Protein AF-A0A2A7N8K5-F1 (afdb_monomer_lite)

Organism: Mycolicibacterium agri (NCBI:txid36811)

Secondary structure (DSSP, 8-state):
----TTSSHHHHHHHHHHHHHHSTTGGGTSPPTT-B-TTSPBPPEEETTEEEEE-TTS-EEEEETTEEEEEETTTEEEEEETTEEEEEETTEEEEEE--

Sequence (99 aa):
MTVKVKTLPPLFFAGAAATAIALAPAAAAEPAPPCVNPDGTACEVAGPGGASGEVPGGVQGGAGPGGAAGSLPGGVFGEAGPGGASGCVPGFCTTIPAP

Foldseek 3Di:
DDDDPPPPVVVVVVVVVVVCVVCVVVVQADDDDQCADPVRHGAWDQHQQWIWHDDVQAKTWIAGQQWIWIDGPQQWIKIQGQQFIWIDHVPDIDTDGHD

Radius of gyration: 23.18 Å; chains: 1; bounding box: 46×47×70 Å

Structure (mmCIF, N/CA/C/O backbone):
data_AF-A0A2A7N8K5-F1
#
_entry.id   AF-A0A2A7N8K5-F1
#
loop_
_atom_site.group_PDB
_atom_site.id
_atom_site.type_symbol
_atom_site.label_atom_id
_atom_site.label_alt_id
_atom_site.label_comp_id
_atom_site.label_asym_id
_atom_site.label_entity_id
_atom_site.label_seq_id
_atom_site.pdbx_PDB_ins_code
_atom_site.Cartn_x
_atom_site.Cartn_y
_atom_site.Cartn_z
_atom_site.occupancy
_atom_site.B_iso_or_equiv
_atom_site.auth_seq_id
_atom_site.auth_comp_id
_atom_site.auth_asym_id
_atom_site.auth_atom_id
_atom_site.pdbx_PDB_model_num
ATOM 1 N N . MET A 1 1 ? -30.678 36.258 49.119 1.00 40.22 1 MET A N 1
ATOM 2 C CA . MET A 1 1 ? -29.467 36.328 48.276 1.00 40.22 1 MET A CA 1
ATOM 3 C C . MET A 1 1 ? -29.838 35.827 46.890 1.00 40.22 1 MET A C 1
ATOM 5 O O . MET A 1 1 ? -30.042 34.637 46.705 1.00 40.22 1 MET A O 1
ATOM 9 N N . THR A 1 2 ? -30.043 36.751 45.955 1.00 42.97 2 THR A N 1
ATOM 10 C CA . THR A 1 2 ? -30.529 36.477 44.596 1.00 42.97 2 THR A CA 1
ATOM 11 C C . THR A 1 2 ? -29.327 36.317 43.676 1.00 42.97 2 THR A C 1
ATOM 13 O O . THR A 1 2 ? -28.841 37.295 43.109 1.00 42.97 2 THR A O 1
ATOM 16 N N . VAL A 1 3 ? -28.799 35.096 43.572 1.00 48.72 3 VAL A N 1
ATOM 17 C CA . VAL A 1 3 ? -27.738 34.799 42.603 1.00 48.72 3 VAL A CA 1
ATOM 18 C C . VAL A 1 3 ? -28.380 34.688 41.224 1.00 48.72 3 VAL A C 1
ATOM 20 O O . VAL A 1 3 ? -29.337 33.954 41.000 1.00 48.72 3 VAL A O 1
ATOM 23 N N . LYS A 1 4 ? -27.876 35.518 40.319 1.00 49.78 4 LYS A N 1
ATOM 24 C CA . LYS A 1 4 ? -28.356 35.780 38.967 1.00 49.78 4 LYS A CA 1
ATOM 25 C C . LYS A 1 4 ? -28.349 34.487 38.131 1.00 49.78 4 LYS A C 1
ATOM 27 O O . LYS A 1 4 ? -27.322 34.098 37.585 1.00 49.78 4 LYS A O 1
ATOM 32 N N . VAL A 1 5 ? -29.511 33.849 37.988 1.00 52.19 5 VAL A N 1
ATOM 33 C CA . VAL A 1 5 ? -29.771 32.687 37.110 1.00 52.19 5 VAL A CA 1
ATOM 34 C C . VAL A 1 5 ? -29.811 33.129 35.635 1.00 52.19 5 VAL A C 1
ATOM 36 O O . VAL A 1 5 ? -30.830 33.031 34.961 1.00 52.19 5 VAL A O 1
ATOM 39 N N . LYS A 1 6 ? -28.728 33.733 35.130 1.00 53.38 6 LYS A N 1
ATOM 40 C CA . LYS A 1 6 ? -28.635 34.196 33.729 1.00 53.38 6 LYS A CA 1
ATOM 41 C C . LYS A 1 6 ? -27.331 33.821 33.018 1.00 53.38 6 LYS A C 1
ATOM 43 O O . LYS A 1 6 ? -27.198 34.104 31.836 1.00 53.38 6 LYS A O 1
ATOM 48 N N . THR A 1 7 ? -26.421 33.125 33.700 1.00 54.22 7 THR A N 1
ATOM 49 C CA . THR A 1 7 ? -25.078 32.794 33.175 1.00 54.22 7 THR A CA 1
ATOM 50 C C . THR A 1 7 ? -24.797 31.284 33.148 1.00 54.22 7 THR A C 1
ATOM 52 O O . THR A 1 7 ? -23.681 30.865 32.874 1.00 54.22 7 THR A O 1
ATOM 55 N N . LEU A 1 8 ? -25.803 30.444 33.409 1.00 52.50 8 LEU A N 1
ATOM 56 C CA . LEU A 1 8 ? -25.673 28.981 33.382 1.00 52.50 8 LEU A CA 1
ATOM 57 C C . LEU A 1 8 ? -25.695 28.327 31.972 1.00 52.50 8 LEU A C 1
ATOM 59 O O . LEU A 1 8 ? -25.041 27.300 31.815 1.00 52.50 8 LEU A O 1
ATOM 63 N N . PRO A 1 9 ? -26.350 28.881 30.923 1.00 54.38 9 PRO A N 1
ATOM 64 C CA . PRO A 1 9 ? -26.372 28.251 29.594 1.00 54.38 9 PRO A CA 1
ATOM 65 C C . PRO A 1 9 ? -25.010 28.069 28.884 1.00 54.38 9 PRO A C 1
ATOM 67 O O . PRO A 1 9 ? -24.818 27.022 28.268 1.00 54.38 9 PRO A O 1
ATOM 70 N N . PRO A 1 10 ? -24.045 29.016 28.933 1.00 53.59 10 PRO A N 1
ATOM 71 C CA . PRO A 1 10 ? -22.826 28.901 28.129 1.00 53.59 10 PRO A CA 1
ATOM 72 C C . PRO A 1 10 ? -21.845 27.847 28.662 1.00 53.59 10 PRO A C 1
ATOM 74 O O . PRO A 1 10 ? -21.056 27.305 27.891 1.00 53.59 10 PRO A O 1
ATOM 77 N N . LEU A 1 11 ? -21.913 27.509 29.955 1.00 54.03 11 LEU A N 1
ATOM 78 C CA . LEU A 1 11 ? -21.044 26.494 30.561 1.00 54.03 11 LEU A CA 1
ATOM 79 C C . LEU A 1 11 ? -21.387 25.073 30.089 1.00 54.03 11 LEU A C 1
ATOM 81 O O . LEU A 1 11 ? -20.484 24.258 29.920 1.00 54.03 11 LEU A O 1
ATOM 85 N N . PHE A 1 12 ? -22.659 24.790 29.794 1.00 56.53 12 PHE A N 1
ATOM 86 C CA . PHE A 1 12 ? -23.067 23.484 29.264 1.00 56.53 12 PHE A CA 1
ATOM 87 C C . PHE A 1 12 ? -22.680 23.294 27.789 1.00 56.53 12 PHE A C 1
ATOM 89 O O . PHE A 1 12 ? -22.279 22.198 27.404 1.00 56.53 12 PHE A O 1
ATOM 96 N N . PHE A 1 13 ? -22.719 24.355 26.974 1.00 54.94 13 PHE A N 1
ATOM 97 C CA . PHE A 1 13 ? -22.298 24.287 25.567 1.00 54.94 13 PHE A CA 1
ATOM 98 C C . PHE A 1 13 ? -20.772 24.186 25.401 1.00 54.94 13 PHE A C 1
ATOM 100 O O . PHE A 1 13 ? -20.296 23.476 24.516 1.00 54.94 13 PHE A O 1
ATOM 107 N N . ALA A 1 14 ? -19.994 24.829 26.279 1.00 49.69 14 ALA A N 1
ATOM 108 C CA . ALA A 1 14 ? -18.533 24.713 26.277 1.00 49.69 14 ALA A CA 1
ATOM 109 C C . ALA A 1 14 ? -18.048 23.314 26.708 1.00 49.69 14 ALA A C 1
ATOM 111 O O . ALA A 1 14 ? -17.075 22.802 26.156 1.00 49.69 14 ALA A O 1
ATOM 112 N N . GLY A 1 15 ? -18.752 22.666 27.645 1.00 51.56 15 GLY A N 1
ATOM 113 C CA . GLY A 1 15 ? -18.438 21.300 28.079 1.00 51.56 15 GLY A CA 1
ATOM 114 C C . GLY A 1 15 ? -18.609 20.249 26.974 1.00 51.56 15 GLY A C 1
ATOM 115 O O . GLY A 1 15 ? -17.794 19.336 26.874 1.00 51.56 15 GLY A O 1
ATOM 116 N N . ALA A 1 16 ? -19.613 20.408 26.104 1.00 49.34 16 ALA A N 1
ATOM 117 C CA . ALA A 1 16 ? -19.870 19.490 24.989 1.00 49.34 16 ALA A CA 1
ATOM 118 C C . ALA A 1 16 ? -18.843 19.613 23.846 1.00 49.34 16 ALA A C 1
ATOM 120 O O . ALA A 1 16 ? -18.498 18.623 23.206 1.00 49.34 16 ALA A O 1
ATOM 121 N N . ALA A 1 17 ? -18.315 20.816 23.598 1.00 46.28 17 ALA A N 1
ATOM 122 C CA . ALA A 1 17 ? -17.281 21.022 22.582 1.00 46.28 17 ALA A CA 1
ATOM 123 C C . ALA A 1 17 ? -15.914 20.459 23.017 1.00 46.28 17 ALA A C 1
ATOM 125 O O . ALA A 1 17 ? -15.158 19.949 22.192 1.00 46.28 17 ALA A O 1
ATOM 126 N N . ALA A 1 18 ? -15.608 20.507 24.318 1.00 45.09 18 ALA A N 1
ATOM 127 C CA . ALA A 1 18 ? -14.352 19.991 24.856 1.00 45.09 18 ALA A CA 1
ATOM 128 C C . ALA A 1 18 ? -14.266 18.457 24.785 1.00 45.09 18 ALA A C 1
ATOM 130 O O . ALA A 1 18 ? -13.205 17.922 24.466 1.00 45.09 18 ALA A O 1
ATOM 131 N N . THR A 1 19 ? -15.373 17.741 25.013 1.00 51.88 19 THR A N 1
ATOM 132 C CA . THR A 1 19 ? -15.397 16.280 24.843 1.00 51.88 19 THR A CA 1
ATOM 133 C C . THR A 1 19 ? -15.358 15.878 23.372 1.00 51.88 19 THR A C 1
ATOM 135 O O . THR A 1 19 ? -14.706 14.892 23.053 1.00 51.88 19 THR A O 1
ATOM 138 N N . ALA A 1 20 ? -15.941 16.663 22.459 1.00 50.12 20 ALA A N 1
ATOM 139 C CA . ALA A 1 20 ? -15.831 16.407 21.022 1.00 50.12 20 ALA A CA 1
ATOM 140 C C . ALA A 1 20 ? -14.379 16.487 20.513 1.00 50.12 20 ALA A C 1
ATOM 142 O O . ALA A 1 20 ? -13.990 15.673 19.688 1.00 50.12 20 ALA A O 1
ATOM 143 N N . ILE A 1 21 ? -13.558 17.411 21.031 1.00 53.47 21 ILE A N 1
ATOM 144 C CA . ILE A 1 21 ? -12.134 17.525 20.655 1.00 53.47 21 ILE A CA 1
ATOM 145 C C . ILE A 1 21 ? -11.273 16.494 21.403 1.00 53.47 21 ILE A C 1
ATOM 147 O O . ILE A 1 21 ? -10.307 15.989 20.841 1.00 53.47 21 ILE A O 1
ATOM 151 N N . ALA A 1 22 ? -11.628 16.135 22.641 1.00 48.81 22 ALA A N 1
ATOM 152 C CA . ALA A 1 22 ? -10.910 15.115 23.411 1.00 48.81 22 ALA A CA 1
ATOM 153 C C . ALA A 1 22 ? -11.175 13.679 22.917 1.00 48.81 22 ALA A C 1
ATOM 155 O O . ALA A 1 22 ? -10.300 12.827 23.030 1.00 48.81 22 ALA A O 1
ATOM 156 N N . LEU A 1 23 ? -12.356 13.420 22.345 1.00 48.62 23 LEU A N 1
ATOM 157 C CA . LEU A 1 23 ? -12.713 12.152 21.699 1.00 48.62 23 LEU A CA 1
ATOM 158 C C . LEU A 1 23 ? -12.527 12.181 20.177 1.00 48.62 23 LEU A C 1
ATOM 160 O O . LEU A 1 23 ? -12.661 11.139 19.550 1.00 48.62 23 LEU A O 1
ATOM 164 N N . ALA A 1 24 ? -12.181 13.318 19.566 1.00 44.50 24 ALA A N 1
ATOM 165 C CA . ALA A 1 24 ? -11.854 13.368 18.139 1.00 44.50 24 ALA A CA 1
ATOM 166 C C . ALA A 1 24 ? -10.698 12.423 17.745 1.00 44.50 24 ALA A C 1
ATOM 168 O O . ALA A 1 24 ? -10.810 11.790 16.697 1.00 44.50 24 ALA A O 1
ATOM 169 N N . PRO A 1 25 ? -9.626 12.251 18.553 1.00 43.75 25 PRO A N 1
ATOM 170 C CA . PRO A 1 25 ? -8.604 11.252 18.261 1.00 43.75 25 PRO A CA 1
ATOM 171 C C . PRO A 1 25 ? -9.134 9.828 18.451 1.00 43.75 25 PRO A C 1
ATOM 173 O O . PRO A 1 25 ? -8.809 8.960 17.653 1.00 43.75 25 PRO A O 1
ATOM 176 N N . ALA A 1 26 ? -9.980 9.599 19.462 1.00 45.41 26 ALA A N 1
ATOM 177 C CA . ALA A 1 26 ? -10.564 8.287 19.745 1.00 45.41 26 ALA A CA 1
ATOM 178 C C . ALA A 1 26 ? -11.571 7.849 18.664 1.00 45.41 26 ALA A C 1
ATOM 180 O O . ALA A 1 26 ? -11.639 6.688 18.279 1.00 45.41 26 ALA A O 1
ATOM 181 N N . ALA A 1 27 ? -12.290 8.798 18.063 1.00 44.12 27 ALA A N 1
ATOM 182 C CA . ALA A 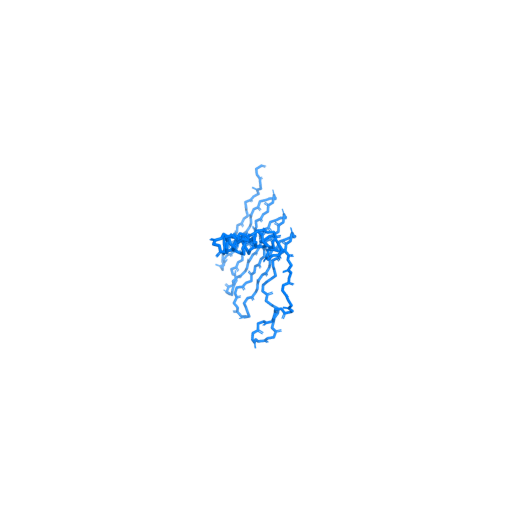1 27 ? -13.148 8.555 16.905 1.00 44.12 27 ALA A CA 1
ATOM 183 C C . ALA A 1 27 ? -12.360 8.262 15.611 1.00 44.12 27 ALA A C 1
ATOM 185 O O . ALA A 1 27 ? -12.947 7.795 14.638 1.00 44.12 27 ALA A O 1
ATOM 186 N N . ALA A 1 28 ? -11.049 8.526 15.594 1.00 48.88 28 ALA A N 1
ATOM 187 C CA . ALA A 1 28 ? -10.146 8.194 14.494 1.00 48.88 28 ALA A CA 1
ATOM 188 C C . ALA A 1 28 ? -9.201 7.015 14.816 1.00 48.88 28 ALA A C 1
ATOM 190 O O . ALA A 1 28 ? -8.387 6.656 13.965 1.00 48.88 28 ALA A O 1
ATOM 191 N N . ALA A 1 29 ? -9.276 6.429 16.020 1.00 44.91 29 ALA A N 1
ATOM 192 C CA . ALA A 1 29 ? -8.319 5.422 16.487 1.00 44.91 29 ALA A CA 1
ATOM 193 C C . ALA A 1 29 ? -8.933 4.203 17.200 1.00 44.91 29 ALA A C 1
ATOM 195 O O . ALA A 1 29 ? -8.261 3.173 17.272 1.00 44.91 29 ALA A O 1
ATOM 196 N N . GLU A 1 30 ? -10.177 4.257 17.679 1.00 43.38 30 GLU A N 1
ATOM 197 C CA . GLU A 1 30 ? -10.870 3.072 18.182 1.00 43.38 30 GLU A CA 1
ATOM 198 C C . GLU A 1 30 ? -11.720 2.435 17.071 1.00 43.38 30 GLU A C 1
ATOM 200 O O . GLU A 1 30 ? -12.641 3.077 16.557 1.00 43.38 30 GLU A O 1
ATOM 205 N N . PRO A 1 31 ? -11.479 1.157 16.716 1.00 50.94 31 PRO A N 1
ATOM 206 C CA . PRO A 1 31 ? -12.440 0.380 15.951 1.00 50.94 31 PRO A CA 1
ATOM 207 C C . PRO A 1 31 ? -13.789 0.431 16.674 1.00 50.94 31 PRO A C 1
ATOM 209 O O . PRO A 1 31 ? -13.918 -0.019 17.816 1.00 50.94 31 PRO A O 1
ATOM 212 N N . ALA A 1 32 ? -14.791 1.015 16.021 1.00 52.72 32 ALA A N 1
ATOM 213 C CA . ALA A 1 32 ? -16.174 0.931 16.461 1.00 52.72 32 ALA A CA 1
ATOM 214 C C . ALA A 1 32 ? -16.573 -0.558 16.647 1.00 52.72 32 ALA A C 1
ATOM 216 O O . ALA A 1 32 ? -15.986 -1.426 15.994 1.00 52.72 32 ALA A O 1
ATOM 217 N N . PRO A 1 33 ? -17.545 -0.881 17.532 1.00 57.34 33 PRO A N 1
ATOM 218 C CA . PRO A 1 33 ? -18.088 -2.242 17.720 1.00 57.34 33 PRO A CA 1
ATOM 219 C C . PRO A 1 33 ? -18.331 -2.940 16.374 1.00 57.34 33 PRO A C 1
ATOM 221 O O . PRO A 1 33 ? -18.645 -2.226 15.424 1.00 57.34 33 PRO A O 1
ATOM 224 N N . PRO A 1 34 ? -18.205 -4.287 16.283 1.00 64.75 34 PRO A N 1
ATOM 225 C CA . PRO A 1 34 ? -17.869 -5.007 15.051 1.00 64.75 34 PRO A CA 1
ATOM 226 C C . PRO A 1 34 ? -18.639 -4.447 13.863 1.00 64.75 34 PRO A C 1
ATOM 228 O O . PRO A 1 34 ? -19.835 -4.692 13.700 1.00 64.75 34 PRO A O 1
ATOM 231 N N . CYS A 1 35 ? -17.947 -3.625 13.083 1.00 64.06 35 CYS A N 1
ATOM 232 C CA . CYS A 1 35 ? -18.482 -3.033 11.884 1.00 64.06 35 CYS A CA 1
ATOM 233 C C . CYS A 1 35 ? -18.492 -4.148 10.837 1.00 64.06 35 CYS A C 1
ATOM 235 O O . CYS A 1 35 ? -17.453 -4.607 10.366 1.00 64.06 35 CYS A O 1
ATOM 237 N N . VAL A 1 36 ? -19.685 -4.670 10.578 1.00 70.62 36 VAL A N 1
ATOM 238 C CA . VAL A 1 36 ? -19.949 -5.670 9.546 1.00 70.62 36 VAL A CA 1
ATOM 239 C C . VAL A 1 36 ? -20.792 -5.006 8.474 1.00 70.62 36 VAL A C 1
ATOM 241 O O . VAL A 1 36 ? -21.831 -4.406 8.766 1.00 70.62 36 VAL A O 1
ATOM 244 N N . ASN A 1 37 ? -20.337 -5.122 7.232 1.00 60.22 37 ASN A N 1
ATOM 245 C CA . ASN A 1 37 ? -21.116 -4.775 6.058 1.00 60.22 37 ASN A CA 1
ATOM 246 C C . ASN A 1 37 ? -22.414 -5.614 6.042 1.00 60.22 37 ASN A C 1
ATOM 248 O O . ASN A 1 37 ? -22.476 -6.690 6.646 1.00 60.22 37 ASN A O 1
ATOM 252 N N . PRO A 1 38 ? -23.478 -5.164 5.351 1.00 62.88 38 PRO A N 1
ATOM 253 C CA . PRO A 1 38 ? -24.760 -5.878 5.293 1.00 62.88 38 PRO A CA 1
ATOM 254 C C . PRO A 1 38 ? -24.677 -7.295 4.693 1.00 62.88 38 PRO A C 1
ATOM 256 O O . PRO A 1 38 ? -25.622 -8.069 4.823 1.00 62.88 38 PRO A O 1
ATOM 259 N N . ASP A 1 39 ? -23.567 -7.640 4.045 1.00 61.12 39 ASP A N 1
ATOM 260 C CA . ASP A 1 39 ? -23.257 -8.964 3.503 1.00 61.12 39 ASP A CA 1
ATOM 261 C C . ASP A 1 39 ? -22.446 -9.860 4.466 1.00 61.12 39 ASP A C 1
ATOM 263 O O . ASP A 1 39 ? -22.131 -11.001 4.131 1.00 61.12 39 ASP A O 1
ATOM 267 N N . GLY A 1 40 ? -22.124 -9.370 5.668 1.00 63.28 40 GLY A N 1
ATOM 268 C CA . GLY A 1 40 ? -21.373 -10.091 6.695 1.00 63.28 40 GLY A CA 1
ATOM 269 C C . GLY A 1 40 ? -19.849 -9.978 6.587 1.00 63.28 40 GLY A C 1
ATOM 270 O O . GLY A 1 40 ? -19.155 -10.566 7.418 1.00 63.28 40 GLY A O 1
ATOM 271 N N . THR A 1 41 ? -19.316 -9.233 5.613 1.00 67.94 41 THR A N 1
ATOM 272 C CA . THR A 1 41 ? -17.875 -8.935 5.539 1.00 67.94 41 THR A CA 1
ATOM 273 C C . THR A 1 41 ? -17.478 -7.868 6.562 1.00 67.94 41 THR A C 1
ATOM 275 O O . THR A 1 41 ? -18.314 -7.079 7.005 1.00 67.94 41 THR A O 1
ATOM 278 N N . ALA A 1 42 ? -16.211 -7.846 6.984 1.00 66.88 42 ALA A N 1
ATOM 279 C CA . ALA A 1 42 ? -15.719 -6.801 7.883 1.00 66.88 42 ALA A CA 1
ATOM 280 C C . ALA A 1 42 ? -15.739 -5.439 7.167 1.00 66.88 42 ALA A C 1
ATOM 282 O O . ALA A 1 42 ? -15.341 -5.350 6.007 1.00 66.88 42 ALA A O 1
ATOM 283 N N . CYS A 1 43 ? -16.188 -4.377 7.841 1.00 65.38 43 CYS A N 1
ATOM 284 C CA . CYS A 1 43 ? -16.057 -3.024 7.300 1.00 65.38 43 CYS A CA 1
ATOM 285 C C . CYS A 1 4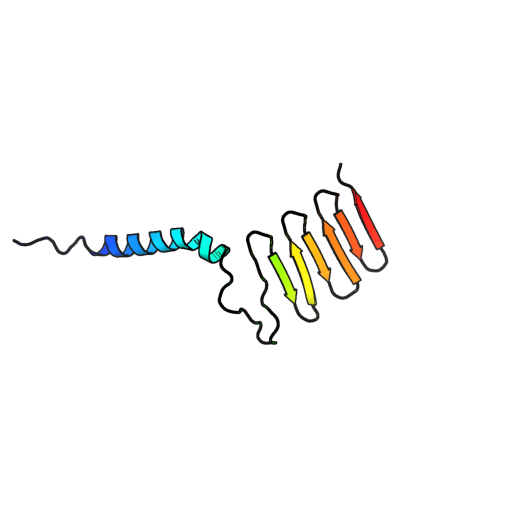3 ? -14.583 -2.616 7.215 1.00 65.38 43 CYS A C 1
ATOM 287 O O . CYS A 1 43 ? -13.731 -3.154 7.928 1.00 65.38 43 CYS A O 1
ATOM 289 N N . GLU A 1 44 ? -14.303 -1.625 6.367 1.00 69.88 44 GLU A N 1
ATOM 290 C CA . GLU A 1 44 ? -12.959 -1.080 6.209 1.00 69.88 44 GLU A CA 1
ATOM 291 C C . GLU A 1 44 ? -12.388 -0.641 7.564 1.00 69.88 44 GLU A C 1
ATOM 293 O O . GLU A 1 44 ? -13.004 0.117 8.319 1.00 69.88 44 GLU A O 1
ATOM 298 N N . VAL A 1 45 ? -11.198 -1.144 7.881 1.00 72.50 45 VAL A N 1
ATOM 299 C CA . VAL A 1 45 ? -10.543 -0.914 9.167 1.00 72.50 45 VAL A CA 1
ATOM 300 C C . VAL A 1 45 ? -9.472 0.137 8.958 1.00 72.50 45 VAL A C 1
ATOM 302 O O . VAL A 1 45 ? -8.570 -0.066 8.151 1.00 72.50 45 VAL A O 1
ATOM 305 N N . ALA A 1 46 ? -9.549 1.242 9.697 1.00 76.88 46 ALA A N 1
ATOM 306 C CA . ALA A 1 46 ? -8.488 2.236 9.795 1.00 76.88 46 ALA A CA 1
ATOM 307 C C . ALA A 1 46 ? -7.960 2.275 11.232 1.00 76.88 46 ALA A C 1
ATOM 309 O O . ALA A 1 46 ? -8.734 2.317 12.188 1.00 76.88 46 ALA A O 1
ATOM 310 N N . GLY A 1 47 ? -6.639 2.251 11.387 1.00 78.69 47 GLY A N 1
ATOM 311 C CA . GLY A 1 47 ? -5.970 2.328 12.679 1.00 78.69 47 GLY A CA 1
ATOM 312 C C . GLY A 1 47 ? -4.554 2.901 12.573 1.00 78.69 47 GLY A C 1
ATOM 313 O O . GLY A 1 47 ? -4.093 3.248 11.484 1.00 78.69 47 GLY A O 1
ATOM 314 N N . PRO A 1 48 ? -3.815 2.978 13.694 1.00 72.25 48 PRO A N 1
ATOM 315 C CA . PRO A 1 48 ? -2.483 3.593 13.732 1.00 72.25 48 PRO A CA 1
ATOM 316 C C . PRO A 1 48 ? -1.460 2.932 12.796 1.00 72.25 48 PRO A C 1
ATOM 318 O O . PRO A 1 48 ? -0.494 3.566 12.380 1.00 72.25 48 PRO A O 1
ATOM 321 N N . GLY A 1 49 ? -1.665 1.651 12.477 1.00 84.25 49 GLY A N 1
ATOM 322 C CA . GLY A 1 49 ? -0.826 0.876 11.563 1.00 84.25 49 GLY A CA 1
ATOM 323 C C . GLY A 1 49 ? -1.218 0.980 10.088 1.00 84.25 49 GLY A C 1
ATOM 324 O O . GLY A 1 49 ? -0.537 0.380 9.259 1.00 84.25 49 GLY A O 1
ATOM 325 N N . GLY A 1 50 ? -2.285 1.711 9.751 1.00 84.50 50 GLY A N 1
ATOM 326 C CA . GLY A 1 50 ? -2.794 1.816 8.388 1.00 84.50 50 GLY A CA 1
ATOM 327 C C . GLY A 1 50 ? -4.299 1.587 8.261 1.00 84.50 50 GLY A C 1
ATOM 328 O O . GLY A 1 50 ? -4.999 1.375 9.250 1.00 84.50 50 GLY A O 1
ATOM 329 N N . ALA A 1 51 ? -4.782 1.629 7.023 1.00 87.50 51 ALA A N 1
ATOM 330 C CA . ALA A 1 51 ? -6.158 1.342 6.659 1.00 87.50 51 ALA A CA 1
ATOM 331 C C . ALA A 1 51 ? -6.236 0.252 5.586 1.00 87.50 51 ALA A C 1
ATOM 333 O O . ALA A 1 51 ? -5.364 0.170 4.723 1.00 87.50 51 ALA A O 1
ATOM 334 N N . SER A 1 52 ? -7.288 -0.557 5.616 1.00 86.81 52 SER A N 1
ATOM 335 C CA . SER A 1 52 ? -7.576 -1.575 4.606 1.00 86.81 52 SER A CA 1
ATOM 336 C C . SER A 1 52 ? -9.067 -1.638 4.320 1.00 86.81 52 SER A C 1
ATOM 338 O O . SER A 1 52 ? -9.879 -1.534 5.240 1.00 86.81 52 SER A O 1
ATOM 340 N N . GLY A 1 53 ? -9.410 -1.857 3.058 1.00 84.38 53 GLY A N 1
ATOM 341 C CA . GLY A 1 53 ? -10.779 -1.947 2.591 1.00 84.38 53 GLY A CA 1
ATOM 342 C C . GLY A 1 53 ? -10.924 -2.888 1.411 1.00 84.38 53 GLY A C 1
ATOM 343 O O . GLY A 1 53 ? -10.048 -2.978 0.548 1.00 84.38 53 GLY A O 1
ATOM 344 N N . GLU A 1 54 ? -12.058 -3.567 1.367 1.00 85.12 54 GLU A N 1
ATOM 345 C CA . GLU A 1 54 ? -12.442 -4.406 0.246 1.00 85.12 54 GLU A CA 1
ATOM 346 C C . GLU A 1 54 ? -13.935 -4.275 -0.022 1.00 85.12 54 GLU A C 1
ATOM 348 O O . GLU A 1 54 ? -14.762 -4.282 0.888 1.00 85.12 54 GLU A O 1
ATOM 353 N N . VAL A 1 55 ? -14.271 -4.164 -1.302 1.00 83.38 55 VAL A N 1
ATOM 354 C CA . VAL A 1 55 ? -15.642 -4.281 -1.781 1.00 83.38 55 VAL A CA 1
ATOM 355 C C . VAL A 1 55 ? -15.784 -5.677 -2.391 1.00 83.38 55 VAL A C 1
ATOM 357 O O . VAL A 1 55 ? -15.039 -5.997 -3.323 1.00 83.38 55 VAL A O 1
ATOM 360 N N . PRO A 1 56 ? -16.727 -6.515 -1.927 1.00 80.00 56 PRO A N 1
ATOM 361 C CA . PRO A 1 56 ? -16.955 -7.842 -2.490 1.00 80.00 56 PRO A CA 1
ATOM 362 C C . PRO A 1 56 ? -17.201 -7.782 -4.000 1.00 80.00 56 PRO A C 1
ATOM 364 O O . PRO A 1 56 ? -18.062 -7.048 -4.484 1.00 80.00 56 PRO A O 1
ATOM 367 N N . GLY A 1 57 ? -16.413 -8.544 -4.763 1.00 81.94 57 GLY A N 1
ATOM 368 C CA . GLY A 1 57 ? -16.446 -8.531 -6.232 1.00 81.94 57 GLY A CA 1
ATOM 369 C C . GLY A 1 57 ? -15.936 -7.235 -6.880 1.00 81.94 57 GLY A C 1
ATOM 370 O O . GLY A 1 57 ? -15.972 -7.109 -8.103 1.00 81.94 57 GLY A O 1
ATOM 371 N N . GLY A 1 58 ? -15.465 -6.284 -6.078 1.00 86.31 58 GLY A N 1
ATOM 372 C CA . GLY A 1 58 ? -15.018 -4.962 -6.480 1.00 86.31 58 GLY A CA 1
ATOM 373 C C . GLY A 1 58 ? -13.558 -4.716 -6.121 1.00 86.31 58 GLY A C 1
ATOM 374 O O . GLY A 1 58 ? -12.700 -5.594 -6.224 1.00 86.31 58 GLY A O 1
ATOM 375 N N . VAL A 1 59 ? -13.274 -3.472 -5.760 1.00 89.62 59 VAL A N 1
ATOM 376 C CA . VAL A 1 59 ? -11.922 -2.974 -5.505 1.00 89.62 59 VAL A CA 1
ATOM 377 C C . VAL A 1 59 ? -11.420 -3.449 -4.147 1.00 89.62 59 VAL A C 1
ATOM 379 O O . VAL A 1 59 ? -12.202 -3.556 -3.204 1.00 89.62 59 VAL A O 1
ATOM 382 N N . GLN A 1 60 ? -10.122 -3.704 -4.039 1.00 90.50 60 GLN A N 1
ATOM 383 C CA . GLN A 1 60 ? -9.467 -3.954 -2.758 1.00 90.50 60 GLN A CA 1
ATOM 384 C C . GLN A 1 60 ? -8.275 -3.017 -2.615 1.00 90.50 60 GLN A C 1
ATOM 386 O O . GLN A 1 60 ? -7.644 -2.639 -3.605 1.00 90.50 60 GLN A O 1
ATOM 391 N N . GLY A 1 61 ? -7.931 -2.657 -1.387 1.00 90.88 61 GLY A N 1
ATOM 392 C CA . GLY A 1 61 ? -6.713 -1.908 -1.145 1.00 90.88 61 GLY A CA 1
ATOM 393 C C . GLY A 1 61 ? -6.452 -1.620 0.316 1.00 90.88 61 GLY A C 1
ATOM 394 O O . GLY A 1 61 ? -7.316 -1.742 1.180 1.00 90.88 61 GLY A O 1
ATOM 395 N N . GLY A 1 62 ? -5.224 -1.220 0.587 1.00 93.12 62 GLY A N 1
ATOM 396 C CA . GLY A 1 62 ? -4.806 -0.812 1.909 1.00 93.12 62 GLY A CA 1
ATOM 397 C C . GLY A 1 62 ? -3.548 0.032 1.859 1.00 93.12 62 GLY A C 1
ATOM 398 O O . GLY A 1 62 ? -2.810 0.032 0.876 1.00 93.12 62 GLY A O 1
ATOM 399 N N . ALA A 1 63 ? -3.319 0.776 2.929 1.00 93.81 63 ALA A N 1
ATOM 400 C CA . ALA A 1 63 ? -2.181 1.656 3.089 1.00 93.81 63 ALA A CA 1
ATOM 401 C C . ALA A 1 63 ? -1.694 1.623 4.531 1.00 93.81 63 ALA A C 1
ATOM 403 O O . ALA A 1 63 ? -2.497 1.651 5.456 1.00 93.81 63 ALA A O 1
ATOM 404 N N . GLY A 1 64 ? -0.381 1.623 4.723 1.00 93.56 64 GLY A N 1
ATOM 405 C CA . GLY A 1 64 ? 0.264 1.716 6.025 1.00 93.56 64 GLY A CA 1
ATOM 406 C C . GLY A 1 64 ? 1.639 2.383 5.927 1.00 93.56 64 GLY A C 1
ATOM 407 O O . GLY A 1 64 ? 2.021 2.878 4.865 1.00 93.56 64 GLY A O 1
ATOM 408 N N . PRO A 1 65 ? 2.424 2.385 7.017 1.00 90.38 65 PRO A 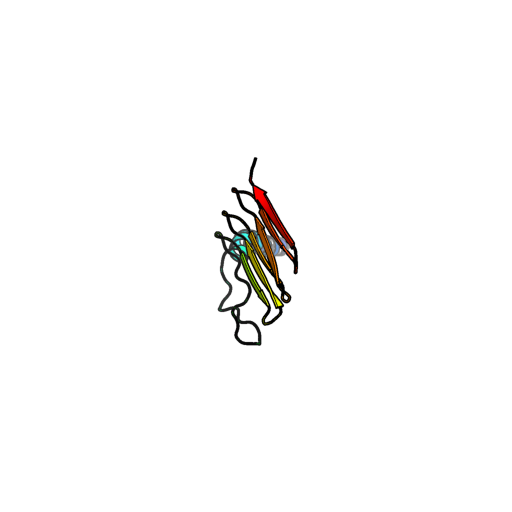N 1
ATOM 409 C CA . PRO A 1 65 ? 3.735 3.038 7.065 1.00 90.38 65 PRO A CA 1
ATOM 410 C C . PRO A 1 65 ? 4.729 2.536 6.008 1.00 90.38 65 PRO A C 1
ATOM 412 O O . PRO A 1 65 ? 5.635 3.262 5.614 1.00 90.38 65 PRO A O 1
ATOM 415 N N . GLY A 1 66 ? 4.566 1.289 5.558 1.00 93.88 66 GLY A N 1
ATOM 416 C CA . GLY A 1 66 ? 5.409 0.666 4.537 1.00 93.88 66 GLY A CA 1
ATOM 417 C C . GLY A 1 66 ? 4.981 0.941 3.095 1.00 93.88 66 GLY A C 1
ATOM 418 O O . GLY A 1 66 ? 5.679 0.505 2.185 1.00 93.88 66 GLY A O 1
ATOM 419 N N . GLY A 1 67 ? 3.864 1.639 2.874 1.00 93.75 67 GLY A N 1
ATOM 420 C CA . GLY A 1 67 ? 3.314 1.866 1.542 1.00 93.75 67 GLY A CA 1
ATOM 421 C C . GLY A 1 67 ? 1.832 1.526 1.422 1.00 93.75 67 GLY A C 1
ATOM 422 O O . GLY A 1 67 ? 1.169 1.182 2.400 1.00 93.75 67 GLY A O 1
ATOM 423 N N . ALA A 1 68 ? 1.319 1.633 0.202 1.00 95.94 68 ALA A N 1
ATOM 424 C CA . ALA A 1 68 ? -0.055 1.328 -0.157 1.00 95.94 68 ALA A CA 1
ATOM 425 C C . ALA A 1 68 ? -0.105 0.358 -1.334 1.00 95.94 68 ALA A C 1
ATOM 427 O O . ALA A 1 68 ? 0.757 0.401 -2.206 1.00 95.94 68 ALA A O 1
ATOM 428 N N . ALA A 1 69 ? -1.132 -0.481 -1.369 1.00 96.62 69 ALA A N 1
ATOM 429 C CA . ALA A 1 69 ? -1.405 -1.392 -2.465 1.00 96.62 69 ALA A CA 1
ATOM 430 C C . ALA A 1 69 ? -2.906 -1.458 -2.736 1.00 96.62 69 ALA A C 1
ATOM 432 O O . ALA A 1 69 ? -3.726 -1.245 -1.841 1.00 96.62 69 ALA A O 1
ATOM 433 N N . GLY A 1 70 ? -3.267 -1.770 -3.972 1.00 95.50 70 GLY A N 1
ATOM 434 C CA . GLY A 1 70 ? -4.654 -1.951 -4.357 1.00 95.50 70 GLY A CA 1
ATOM 435 C C . GLY A 1 70 ? -4.809 -2.731 -5.648 1.00 95.50 70 GLY A C 1
ATOM 436 O O . GLY A 1 70 ? -3.891 -2.839 -6.465 1.00 95.50 70 GLY A O 1
ATOM 437 N N . SER A 1 71 ? -6.001 -3.278 -5.820 1.00 95.75 71 SER A N 1
ATOM 438 C CA . SER A 1 71 ? -6.387 -4.075 -6.969 1.00 95.75 71 SER A CA 1
ATOM 439 C C . SER A 1 71 ? -7.829 -3.786 -7.371 1.00 95.75 71 SER A C 1
ATOM 441 O O . SER A 1 71 ? -8.686 -3.381 -6.581 1.00 95.75 71 SER A O 1
ATOM 443 N N . LEU A 1 72 ? -8.081 -3.987 -8.655 1.00 93.31 72 LEU A N 1
A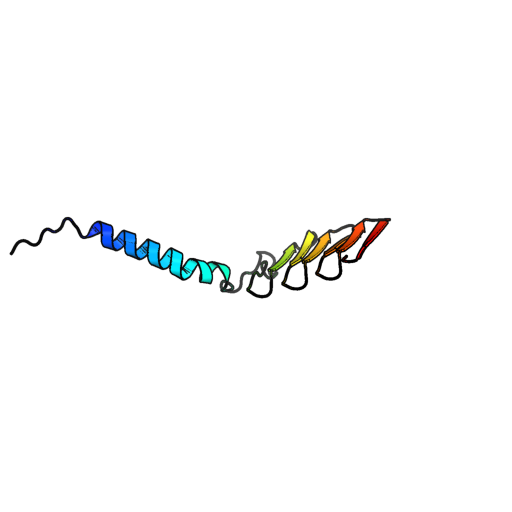TOM 444 C CA . LEU A 1 72 ? -9.364 -3.813 -9.306 1.00 93.31 72 LEU A CA 1
ATOM 445 C C . LEU A 1 72 ? -9.695 -5.108 -10.063 1.00 93.31 72 LEU A C 1
ATOM 447 O O . LEU A 1 72 ? -8.794 -5.748 -10.626 1.00 93.31 72 LEU A O 1
ATOM 451 N N . PRO A 1 73 ? -10.980 -5.489 -10.150 1.00 91.25 73 PRO A N 1
ATOM 452 C CA . PRO A 1 73 ? -11.403 -6.564 -11.034 1.00 91.25 73 PRO A CA 1
ATOM 453 C C . PRO A 1 73 ? -10.955 -6.290 -12.472 1.00 91.25 73 PRO A C 1
ATOM 455 O O . PRO A 1 73 ? -10.948 -5.149 -12.932 1.00 91.25 73 PRO A O 1
ATOM 458 N N . GLY A 1 74 ? -10.590 -7.347 -13.195 1.00 91.69 74 GLY A N 1
ATOM 459 C CA . GLY A 1 74 ? -10.067 -7.218 -14.557 1.00 91.69 74 GLY A CA 1
ATOM 460 C C . GLY A 1 74 ? -8.545 -7.098 -14.646 1.00 91.69 74 GLY A C 1
ATOM 461 O O . GLY A 1 74 ? -8.048 -6.704 -15.691 1.00 91.69 74 GLY A O 1
ATOM 462 N N . GLY A 1 75 ? -7.800 -7.472 -13.599 1.00 91.19 75 GLY A N 1
ATOM 463 C CA . GLY A 1 75 ? -6.341 -7.656 -13.670 1.00 91.19 75 GLY A CA 1
ATOM 464 C C . GLY A 1 75 ? -5.527 -6.372 -13.520 1.00 91.19 75 GLY A C 1
ATOM 465 O O . GLY A 1 75 ? -4.373 -6.318 -13.940 1.00 91.19 75 GLY A O 1
ATOM 466 N N . VAL A 1 76 ? -6.133 -5.341 -12.941 1.00 96.12 76 VAL A N 1
ATOM 467 C CA . VAL A 1 76 ? -5.488 -4.067 -12.630 1.00 96.12 76 VAL A CA 1
ATOM 468 C C . VAL A 1 76 ? -5.017 -4.092 -11.181 1.00 96.12 76 VAL A C 1
ATOM 470 O O . VAL A 1 76 ? -5.797 -4.425 -10.290 1.00 96.12 76 VAL A O 1
ATOM 473 N N . PHE A 1 77 ? -3.759 -3.746 -10.930 1.00 96.88 77 PHE A N 1
ATOM 474 C CA . PHE A 1 77 ? -3.225 -3.635 -9.573 1.00 96.88 77 PHE A CA 1
ATOM 475 C C . PHE A 1 77 ? -2.046 -2.667 -9.511 1.00 96.88 77 PHE A C 1
ATOM 477 O O . PHE A 1 77 ? -1.433 -2.351 -10.531 1.00 96.88 77 PHE A O 1
ATOM 484 N N . GLY A 1 78 ? -1.714 -2.209 -8.311 1.00 97.25 78 GLY A N 1
ATOM 485 C CA . GLY A 1 78 ? -0.525 -1.407 -8.078 1.00 97.25 78 GLY A CA 1
ATOM 486 C C . GLY A 1 78 ? -0.183 -1.287 -6.606 1.00 97.25 78 GLY A C 1
ATOM 487 O O . GLY A 1 78 ? -1.033 -1.467 -5.735 1.00 97.25 78 GLY A O 1
ATOM 488 N N . GLU A 1 79 ? 1.077 -0.980 -6.351 1.00 97.62 79 GLU A N 1
ATOM 489 C CA . GLU A 1 79 ? 1.640 -0.796 -5.023 1.00 97.62 79 GLU A CA 1
ATOM 490 C C . GLU A 1 79 ? 2.719 0.289 -5.051 1.00 97.62 79 GLU A C 1
ATOM 492 O 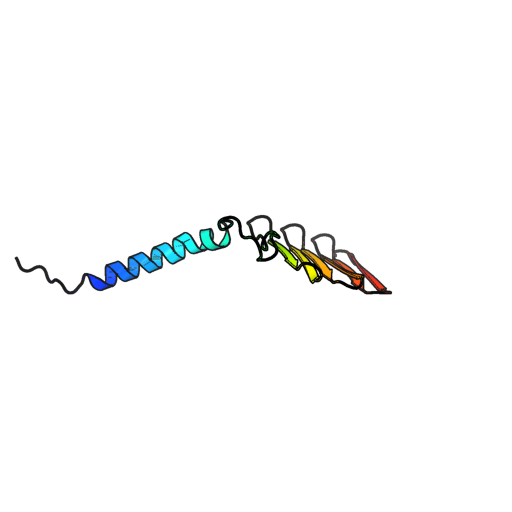O . GLU A 1 79 ? 3.391 0.514 -6.057 1.00 97.62 79 GLU A O 1
ATOM 497 N N . ALA A 1 80 ? 2.875 0.997 -3.942 1.00 97.62 80 ALA A N 1
ATOM 498 C CA . ALA A 1 80 ? 3.882 2.029 -3.781 1.00 97.62 80 ALA A CA 1
ATOM 499 C C . ALA A 1 80 ? 4.364 2.066 -2.338 1.00 97.62 80 ALA A C 1
ATOM 501 O O . ALA A 1 80 ? 3.558 2.090 -1.411 1.00 97.62 80 ALA A O 1
ATOM 502 N N . GLY A 1 81 ? 5.677 2.133 -2.149 1.00 96.81 81 GLY A N 1
ATOM 503 C CA . GLY A 1 81 ? 6.305 2.231 -0.840 1.00 96.81 81 GLY A CA 1
ATOM 504 C C . GLY A 1 81 ? 7.694 2.869 -0.910 1.00 96.81 81 GLY A C 1
ATOM 505 O O . GLY A 1 81 ? 8.105 3.374 -1.956 1.00 96.81 81 GLY A O 1
ATOM 506 N N . PRO A 1 82 ? 8.455 2.836 0.195 1.00 96.19 82 PRO A N 1
ATOM 507 C CA . PRO A 1 82 ? 9.787 3.437 0.267 1.00 96.19 82 PRO A CA 1
ATOM 508 C C . PRO A 1 82 ? 10.787 2.885 -0.759 1.00 96.19 82 PRO A C 1
ATOM 510 O O . PRO A 1 82 ? 11.751 3.563 -1.088 1.00 96.19 82 PRO A O 1
ATOM 513 N N . GLY A 1 83 ? 10.569 1.665 -1.263 1.00 95.88 83 GLY A N 1
ATOM 514 C CA . GLY A 1 83 ? 11.405 1.037 -2.292 1.00 95.88 83 GLY A CA 1
ATOM 515 C C . GLY A 1 83 ? 11.059 1.428 -3.733 1.00 95.88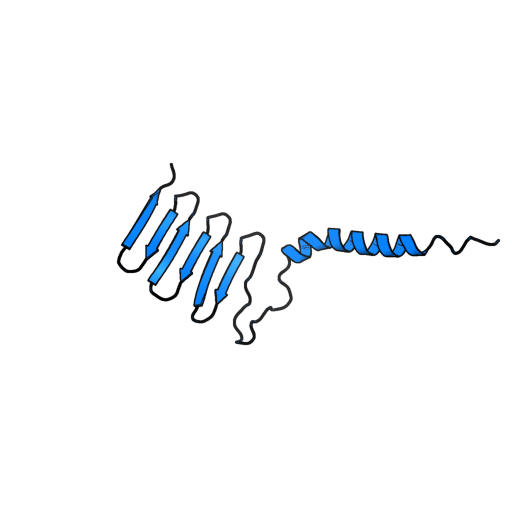 83 GLY A C 1
ATOM 516 O O . GLY A 1 83 ? 11.749 0.996 -4.655 1.00 95.88 83 GLY A O 1
ATOM 517 N N . GLY A 1 84 ? 10.011 2.229 -3.942 1.00 96.12 84 GLY A N 1
ATOM 518 C CA . GLY A 1 84 ? 9.490 2.578 -5.261 1.00 96.12 84 GLY A CA 1
ATOM 519 C C . GLY A 1 84 ? 8.029 2.170 -5.437 1.00 96.12 84 GLY A C 1
ATOM 520 O O . GLY A 1 84 ? 7.330 1.864 -4.470 1.00 96.12 84 GLY A O 1
ATOM 521 N N . ALA A 1 85 ? 7.564 2.178 -6.681 1.00 97.56 85 ALA A N 1
ATOM 522 C CA . ALA A 1 85 ? 6.195 1.834 -7.039 1.00 97.56 85 ALA A CA 1
ATOM 523 C C . ALA A 1 85 ? 6.154 0.846 -8.203 1.00 97.56 85 ALA A C 1
ATOM 525 O O . ALA A 1 85 ? 6.995 0.891 -9.101 1.00 97.56 85 ALA A O 1
ATOM 526 N N . SER A 1 86 ? 5.154 -0.023 -8.214 1.00 97.81 86 SER A N 1
ATOM 527 C CA . SER A 1 86 ? 4.869 -0.930 -9.318 1.00 97.81 86 SER A CA 1
ATOM 528 C C . SER A 1 86 ? 3.374 -0.932 -9.622 1.00 97.81 86 SER A C 1
ATOM 530 O O . SER A 1 86 ? 2.532 -0.565 -8.800 1.00 97.81 86 SER A O 1
ATOM 532 N N . GLY A 1 87 ? 3.032 -1.313 -10.845 1.00 97.31 87 GLY A N 1
ATOM 533 C CA . GLY A 1 87 ? 1.642 -1.450 -11.233 1.00 97.31 87 GLY A CA 1
ATOM 534 C C . GLY A 1 87 ? 1.473 -2.141 -12.567 1.00 97.31 87 GLY A C 1
ATOM 535 O O . GLY A 1 87 ? 2.363 -2.135 -13.423 1.00 97.31 87 GLY A O 1
ATOM 536 N N . CYS A 1 88 ? 0.299 -2.727 -12.736 1.00 97.19 88 CYS A N 1
ATOM 537 C CA . CYS A 1 88 ? -0.085 -3.445 -13.929 1.00 97.19 88 CYS A CA 1
ATOM 538 C C . CYS A 1 88 ? -1.517 -3.123 -14.337 1.00 97.19 88 CYS A C 1
ATOM 540 O O . CYS A 1 88 ? -2.416 -2.924 -13.518 1.00 97.19 88 CYS A O 1
ATOM 542 N N . VAL A 1 89 ? -1.707 -3.159 -15.646 1.00 96.31 89 VAL A N 1
ATOM 543 C CA . VAL A 1 89 ? -2.988 -3.249 -16.336 1.00 96.31 89 VAL A CA 1
ATOM 544 C C . VAL A 1 89 ? -2.933 -4.478 -17.254 1.00 96.31 89 VAL A C 1
ATOM 546 O O . VAL A 1 89 ? -1.843 -4.991 -17.535 1.00 96.31 89 VAL A O 1
ATOM 549 N N . PRO A 1 90 ? -4.064 -4.967 -17.782 1.00 95.94 90 PRO A N 1
ATOM 550 C CA . PRO A 1 90 ? -4.037 -6.039 -18.769 1.00 95.94 90 PRO A CA 1
ATOM 551 C C . PRO A 1 90 ? -3.094 -5.733 -19.937 1.00 95.94 90 PRO A C 1
ATOM 553 O O . PRO A 1 90 ? -3.264 -4.752 -20.656 1.00 95.94 90 PRO A O 1
ATOM 556 N N . GLY A 1 91 ? -2.090 -6.593 -20.113 1.00 95.62 91 GLY A N 1
ATOM 557 C CA . GLY A 1 91 ? -1.107 -6.490 -21.192 1.00 95.62 91 GLY A CA 1
ATOM 558 C C . GLY A 1 91 ? 0.081 -5.561 -20.925 1.00 95.62 91 GLY A C 1
ATOM 559 O O . GLY A 1 91 ? 0.952 -5.470 -21.788 1.00 95.62 91 GLY A O 1
ATOM 560 N N . PHE A 1 92 ? 0.164 -4.900 -19.765 1.00 97.25 92 PHE A N 1
ATOM 561 C CA . PHE A 1 92 ? 1.296 -4.028 -19.454 1.00 97.25 92 PHE A CA 1
ATOM 562 C C . PHE A 1 92 ? 1.572 -3.911 -17.952 1.00 97.25 92 PHE A C 1
ATOM 564 O O . PHE A 1 92 ? 0.670 -3.658 -17.159 1.00 97.25 92 PHE A O 1
ATOM 571 N N . CYS A 1 93 ? 2.846 -4.013 -17.582 1.00 96.62 93 CYS A N 1
ATOM 572 C CA . CYS A 1 93 ? 3.328 -3.836 -16.218 1.00 96.62 93 CYS A CA 1
ATOM 573 C C . CYS A 1 93 ? 4.544 -2.917 -16.210 1.00 96.62 93 CYS A C 1
ATOM 575 O O . CYS A 1 93 ? 5.362 -2.956 -17.132 1.00 96.62 93 CYS A O 1
ATOM 577 N N . THR A 1 94 ? 4.687 -2.127 -15.152 1.00 98.00 94 THR A N 1
ATOM 578 C CA . THR A 1 94 ? 5.852 -1.269 -14.952 1.00 98.00 94 THR A CA 1
ATOM 579 C C . THR A 1 94 ? 6.232 -1.181 -13.480 1.00 98.00 94 THR A C 1
ATOM 581 O O . THR A 1 94 ? 5.384 -1.315 -12.597 1.00 98.00 94 THR A O 1
ATOM 584 N N . THR A 1 95 ? 7.514 -0.923 -13.239 1.00 97.88 95 THR A N 1
ATOM 585 C CA . THR A 1 95 ? 8.083 -0.696 -11.912 1.00 97.88 95 THR A CA 1
ATOM 586 C C . THR A 1 95 ? 9.045 0.479 -11.982 1.00 97.88 95 THR A C 1
ATOM 588 O O . THR A 1 95 ? 9.897 0.547 -12.868 1.00 97.88 95 THR A O 1
ATOM 591 N N . ILE A 1 96 ? 8.917 1.393 -11.028 1.00 97.75 96 ILE A N 1
ATOM 592 C CA . ILE A 1 96 ? 9.781 2.550 -10.836 1.00 97.75 96 ILE A CA 1
ATOM 593 C C . ILE A 1 96 ? 10.458 2.383 -9.470 1.00 97.75 96 ILE A C 1
ATOM 595 O O . ILE A 1 96 ? 9.780 2.516 -8.449 1.00 97.75 96 ILE A O 1
ATOM 599 N N . PRO A 1 97 ? 11.764 2.072 -9.418 1.00 96.19 97 PRO A N 1
ATOM 600 C CA . PRO A 1 97 ? 12.492 1.997 -8.156 1.00 96.19 97 PRO A CA 1
ATOM 601 C C . PRO A 1 97 ? 12.629 3.383 -7.510 1.00 96.19 97 PRO A C 1
ATOM 603 O O . PRO A 1 97 ? 12.590 4.408 -8.195 1.00 96.19 97 PRO A O 1
ATOM 606 N N . ALA A 1 98 ? 12.792 3.407 -6.187 1.00 91.94 98 ALA A N 1
ATOM 607 C CA . ALA A 1 98 ? 13.128 4.628 -5.461 1.00 91.94 98 ALA A CA 1
ATOM 608 C C . ALA A 1 98 ? 14.484 5.213 -5.926 1.00 91.94 98 ALA A C 1
ATOM 610 O O . ALA A 1 98 ? 15.346 4.449 -6.373 1.00 91.94 98 ALA A O 1
ATOM 611 N N . PRO A 1 99 ? 14.656 6.549 -5.860 1.00 86.81 99 PRO A N 1
ATOM 612 C CA . PRO A 1 99 ? 15.897 7.229 -6.237 1.00 86.81 99 PRO A CA 1
ATOM 613 C C . PRO A 1 99 ? 17.086 6.900 -5.326 1.00 86.81 99 PRO A C 1
ATOM 615 O O . PRO A 1 99 ? 16.868 6.602 -4.128 1.00 86.81 99 PRO A O 1
#

pLDDT: mean 74.66, std 20.23, range [40.22, 98.0]